Protein AF-W1PVM8-F1 (afdb_monomer)

Organism: Amborella trichopoda (NCBI:txid13333)

Radius of gyration: 24.73 Å; Cα contacts (8 Å, |Δi|>4): 22; chains: 1; bounding box: 57×56×59 Å

Solvent-accessible surface area (backbone atoms only — not comparable to full-atom values): 10119 Å² total; per-residue (Å²): 133,75,71,64,59,66,71,66,67,61,71,87,71,84,81,74,74,79,59,67,65,63,56,50,53,51,52,53,53,50,55,52,48,52,53,51,56,51,51,52,66,66,46,52,63,54,59,59,48,70,73,59,79,95,45,71,69,59,49,52,51,47,51,53,52,51,52,49,52,51,53,53,50,48,54,48,44,61,51,53,43,49,53,39,28,76,76,70,34,63,69,56,35,51,50,52,54,52,52,52,51,52,49,50,50,50,55,53,62,68,43,51,88,77,55,85,82,73,79,86,71,82,63,67,64,60,57,52,51,50,53,59,69,70,53,56,82,86,57,56,84,83,49,56,82,60,67,80,72,70,85,82,81,83,90,76,85,82,76,90,75,134

Secondary structure (DSSP, 8-state):
--HHHHTT-S----S-PPPHHHHHHHHHHHHHHHHHHHHHHHHHHHHHHTTS-S-HHHHHHHHHHHHHHHHHHHHHHHHHHHHHHHHH-HHHHHHHHHHHHHHHHHHHHHHGGGS-----PPPHHHHHHHHHHH--GGGHHHHHHHHTTSSS---S------

pLDDT: mean 75.81, std 17.7, range [34.25, 96.31]

Foldseek 3Di:
DPPVVVVVPPPPDPPDDPDPVVVVVVVVVVVVVVVVVVVCVVVVLVQVLVQDPPDPVVNVVVVVVVVVCVVVVVVCLCVVLVVCCVPVNDVVSVVVVVVVVVVVVVVVVVCVVVRDDDDDDDDVVVVVVVVVVVDPVVCCVPCVVPVVPPPPPDPDDDDDDD

Structure (mmCIF, N/CA/C/O backbone):
data_AF-W1PVM8-F1
#
_entry.id   AF-W1PVM8-F1
#
loop_
_atom_site.group_PDB
_atom_site.id
_atom_site.type_symbol
_atom_site.label_atom_id
_atom_site.label_alt_id
_atom_site.label_comp_id
_atom_site.label_asym_id
_atom_site.label_entity_id
_atom_site.label_seq_id
_atom_site.pdbx_PDB_ins_code
_atom_site.Cartn_x
_atom_site.Cartn_y
_atom_site.Cartn_z
_atom_site.occupancy
_atom_site.B_iso_or_equiv
_atom_site.auth_seq_id
_atom_site.auth_comp_id
_atom_site.auth_asym_id
_atom_site.auth_atom_id
_atom_site.pdbx_PDB_model_num
ATOM 1 N N . MET A 1 1 ? 32.270 8.759 -0.385 1.00 46.00 1 MET A N 1
ATOM 2 C CA . MET A 1 1 ? 32.194 7.512 -1.179 1.00 46.00 1 MET A CA 1
ATOM 3 C C . MET A 1 1 ? 30.918 7.406 -2.027 1.00 46.00 1 MET A C 1
ATOM 5 O O . MET A 1 1 ? 30.937 6.620 -2.948 1.00 46.00 1 MET A O 1
ATOM 9 N N . VAL A 1 2 ? 29.875 8.234 -1.823 1.00 56.62 2 VAL A N 1
ATOM 10 C CA . VAL A 1 2 ? 28.601 8.192 -2.593 1.00 56.62 2 VAL A CA 1
ATOM 11 C C . VAL A 1 2 ? 28.606 9.020 -3.900 1.00 56.62 2 VAL A C 1
ATOM 13 O O . VAL A 1 2 ? 27.776 8.811 -4.773 1.00 56.62 2 VAL A O 1
ATOM 16 N N . GLN A 1 3 ? 29.555 9.947 -4.093 1.00 48.56 3 GLN A N 1
ATOM 17 C CA . GLN A 1 3 ? 29.551 10.849 -5.262 1.00 48.56 3 GLN A CA 1
ATOM 18 C C . GLN A 1 3 ? 30.117 10.223 -6.556 1.00 48.56 3 GLN A C 1
ATOM 20 O O . GLN A 1 3 ? 29.923 10.775 -7.635 1.00 48.56 3 GLN A O 1
ATOM 25 N N . ASN A 1 4 ? 30.826 9.091 -6.473 1.00 50.09 4 ASN A N 1
ATOM 26 C CA . ASN A 1 4 ? 31.464 8.465 -7.641 1.00 50.09 4 ASN A CA 1
ATOM 27 C C . ASN A 1 4 ? 30.500 7.581 -8.457 1.00 50.09 4 ASN A C 1
ATOM 29 O O . ASN A 1 4 ? 30.692 7.436 -9.665 1.00 50.09 4 ASN A O 1
ATOM 33 N N . ASP A 1 5 ? 29.419 7.082 -7.849 1.00 56.03 5 ASP A N 1
ATOM 34 C CA . ASP A 1 5 ? 28.390 6.300 -8.550 1.00 56.03 5 ASP A CA 1
ATOM 35 C C . ASP A 1 5 ? 27.412 7.184 -9.342 1.00 56.03 5 ASP A C 1
ATOM 37 O O . ASP A 1 5 ? 26.965 6.806 -10.423 1.00 56.03 5 ASP A O 1
ATOM 41 N N . VAL A 1 6 ? 27.142 8.414 -8.876 1.00 58.38 6 VAL A N 1
ATOM 42 C CA . VAL A 1 6 ? 26.259 9.371 -9.579 1.00 58.38 6 VAL A CA 1
ATOM 43 C C . VAL A 1 6 ? 26.858 9.810 -10.920 1.00 58.38 6 VAL A C 1
ATOM 45 O O . VAL A 1 6 ? 26.136 9.983 -11.898 1.00 58.38 6 VAL A O 1
ATOM 48 N N . ASN A 1 7 ? 28.186 9.937 -10.994 1.00 52.88 7 ASN A N 1
ATOM 49 C CA . ASN A 1 7 ? 28.889 10.313 -12.224 1.00 52.88 7 ASN A CA 1
ATOM 50 C C . ASN A 1 7 ? 29.037 9.147 -13.219 1.00 52.88 7 ASN A C 1
ATOM 52 O O . ASN A 1 7 ? 29.283 9.388 -14.399 1.00 52.88 7 ASN A O 1
ATOM 56 N N . SER A 1 8 ? 28.850 7.902 -12.766 1.00 51.59 8 SER A N 1
ATOM 57 C CA . SER A 1 8 ? 28.939 6.693 -13.602 1.00 51.59 8 SER A CA 1
ATOM 58 C C . SER A 1 8 ? 27.583 6.245 -14.168 1.00 51.59 8 SER A C 1
ATOM 60 O O . SER A 1 8 ? 27.533 5.409 -15.065 1.00 51.59 8 SER A O 1
ATOM 62 N N . LEU A 1 9 ? 26.476 6.829 -13.693 1.00 58.28 9 LEU A N 1
ATOM 63 C CA . LEU A 1 9 ? 25.110 6.563 -14.166 1.00 58.28 9 LEU A CA 1
ATOM 64 C C . LEU A 1 9 ? 24.705 7.381 -15.397 1.00 58.28 9 LEU A C 1
ATOM 66 O O . LEU A 1 9 ? 23.558 7.292 -15.829 1.00 58.28 9 LEU A O 1
ATOM 70 N N . HIS A 1 10 ? 25.602 8.184 -15.972 1.00 53.31 10 HIS A N 1
ATOM 71 C CA . HIS A 1 10 ? 25.332 8.837 -17.246 1.00 53.31 10 HIS A CA 1
ATOM 72 C C . HIS A 1 10 ? 25.609 7.814 -18.361 1.00 53.31 10 HIS A C 1
ATOM 74 O O . HIS A 1 10 ? 26.779 7.566 -18.665 1.00 53.31 10 HIS A O 1
ATOM 80 N N . PRO A 1 11 ? 24.585 7.168 -18.962 1.00 60.53 11 PRO A N 1
ATOM 81 C CA . PRO A 1 11 ? 24.831 6.269 -20.078 1.00 60.53 11 PRO A CA 1
ATOM 82 C C . PRO A 1 11 ? 25.522 7.079 -21.172 1.00 60.53 11 PRO A C 1
ATOM 84 O O . PRO A 1 11 ? 25.059 8.171 -21.512 1.00 60.53 11 PRO A O 1
ATOM 87 N N . GLY A 1 12 ? 26.633 6.558 -21.702 1.00 57.16 12 GLY A N 1
ATOM 88 C CA . GLY A 1 12 ? 27.300 7.112 -22.876 1.00 57.16 12 GLY A CA 1
ATOM 89 C C . GLY A 1 12 ? 26.258 7.333 -23.965 1.00 57.16 12 GLY A C 1
ATOM 90 O O . GLY A 1 12 ? 25.746 6.384 -24.561 1.00 57.16 12 GLY A O 1
ATOM 91 N N . ASN A 1 13 ? 25.840 8.587 -24.126 1.00 59.41 13 ASN A N 1
ATOM 92 C CA . ASN A 1 13 ? 24.696 8.904 -24.949 1.00 59.41 13 ASN A CA 1
ATOM 93 C C . ASN A 1 13 ? 25.139 8.843 -26.412 1.00 59.41 13 ASN A C 1
ATOM 95 O O . ASN A 1 13 ? 26.091 9.494 -26.822 1.00 59.41 13 ASN A O 1
ATOM 99 N N . ASN A 1 14 ? 24.402 8.086 -27.215 1.00 60.59 14 ASN A N 1
ATOM 100 C CA . ASN A 1 14 ? 24.343 8.300 -28.658 1.00 60.59 14 ASN A CA 1
ATOM 101 C C . ASN A 1 14 ? 23.224 9.315 -28.971 1.00 60.59 14 ASN A C 1
ATOM 103 O O . ASN A 1 14 ? 22.401 9.074 -29.851 1.00 60.59 14 ASN A O 1
ATOM 107 N N . GLY A 1 15 ? 23.094 10.390 -28.180 1.00 63.84 15 GLY A N 1
ATOM 108 C CA . GLY A 1 15 ? 22.123 11.478 -28.379 1.00 63.84 15 GLY A CA 1
ATOM 109 C C . GLY A 1 15 ? 20.627 11.112 -28.369 1.00 63.84 15 GLY A C 1
ATOM 110 O O . GLY A 1 15 ? 19.787 11.976 -28.624 1.00 63.84 15 GLY A O 1
ATOM 111 N N . ARG A 1 16 ? 20.245 9.858 -28.092 1.00 65.44 16 ARG A N 1
ATOM 112 C CA . ARG A 1 16 ? 18.841 9.415 -28.127 1.00 65.44 16 ARG A CA 1
ATOM 113 C C . ARG A 1 16 ? 18.134 9.752 -26.815 1.00 65.44 16 ARG A C 1
ATOM 115 O O . ARG A 1 16 ? 18.362 9.109 -25.796 1.00 65.44 16 ARG A O 1
ATOM 122 N N . LYS A 1 17 ? 17.259 10.761 -26.855 1.00 68.44 17 LYS A N 1
ATOM 123 C CA . LYS A 1 17 ? 16.329 11.083 -25.762 1.00 68.44 17 LYS A CA 1
ATOM 124 C C . LYS A 1 17 ? 15.398 9.882 -25.508 1.00 68.44 17 LYS A C 1
ATOM 126 O O . LYS A 1 17 ? 14.966 9.261 -26.483 1.00 68.44 17 LYS A O 1
ATOM 131 N N . PRO A 1 18 ? 15.071 9.549 -24.246 1.00 67.81 18 PRO A N 1
ATOM 132 C CA . PRO A 1 18 ? 14.096 8.503 -23.953 1.00 67.81 18 PRO A CA 1
ATOM 133 C C . PRO A 1 18 ? 12.749 8.848 -24.601 1.00 67.81 18 PRO A C 1
ATOM 135 O O . PRO A 1 18 ? 12.346 10.012 -24.632 1.00 67.81 18 PRO A O 1
ATOM 138 N N . SER A 1 19 ? 12.068 7.837 -25.148 1.00 82.62 19 SER A N 1
ATOM 139 C CA . SER A 1 19 ? 10.742 8.009 -25.752 1.00 82.62 19 SER A CA 1
ATOM 140 C C . SER A 1 19 ? 9.786 8.642 -24.742 1.00 82.62 19 SER A C 1
ATOM 142 O O . SER A 1 19 ? 9.660 8.151 -23.618 1.00 82.62 19 SER A O 1
ATOM 144 N N . VAL A 1 20 ? 9.086 9.702 -25.160 1.00 85.94 20 VAL A N 1
ATOM 145 C CA . VAL A 1 20 ? 8.108 10.435 -24.336 1.00 85.94 20 VAL A CA 1
ATOM 146 C C . VAL A 1 20 ? 7.077 9.484 -23.715 1.00 85.94 20 VAL A C 1
ATOM 148 O O . VAL A 1 20 ? 6.668 9.690 -22.576 1.00 85.94 20 VAL A O 1
ATOM 151 N N . GLY A 1 21 ? 6.719 8.404 -24.421 1.00 88.44 21 GLY A N 1
ATOM 152 C CA . GLY A 1 21 ? 5.785 7.390 -23.929 1.00 88.44 21 GLY A CA 1
ATOM 153 C C . GLY A 1 21 ? 6.270 6.647 -22.679 1.00 88.44 21 GLY A C 1
ATOM 154 O O . GLY A 1 21 ? 5.504 6.503 -21.730 1.00 88.44 21 GLY A O 1
ATOM 155 N N . HIS A 1 22 ? 7.543 6.233 -22.628 1.00 86.38 22 HIS A N 1
ATOM 156 C CA . HIS A 1 22 ? 8.094 5.525 -21.461 1.00 86.38 22 HIS A CA 1
ATOM 157 C C . HIS A 1 22 ? 8.164 6.436 -20.233 1.00 86.38 22 HIS A C 1
ATOM 159 O O . HIS A 1 22 ? 7.806 6.032 -19.128 1.00 86.38 22 HIS A O 1
ATOM 165 N N . THR A 1 23 ? 8.563 7.692 -20.437 1.00 87.62 23 THR A N 1
ATOM 166 C CA . THR A 1 23 ? 8.607 8.692 -19.367 1.00 87.62 23 THR A CA 1
ATOM 167 C C . THR A 1 23 ? 7.206 9.003 -18.836 1.00 87.62 23 THR A C 1
ATOM 169 O O . THR A 1 23 ? 7.006 9.056 -17.623 1.00 87.62 23 THR A O 1
ATOM 172 N N . ALA A 1 24 ? 6.215 9.164 -19.719 1.00 92.56 24 ALA A N 1
ATOM 173 C CA . ALA A 1 24 ? 4.832 9.418 -19.321 1.00 92.56 24 ALA A CA 1
ATOM 174 C C . ALA A 1 24 ? 4.237 8.251 -18.515 1.00 92.56 24 ALA A C 1
ATOM 176 O O . ALA A 1 24 ? 3.624 8.480 -17.473 1.00 92.56 24 ALA A O 1
ATOM 177 N N . MET A 1 25 ? 4.462 7.007 -18.953 1.00 90.88 25 MET A N 1
ATOM 178 C CA . MET A 1 25 ? 3.977 5.811 -18.256 1.00 90.88 25 MET A CA 1
ATOM 179 C C . MET A 1 25 ? 4.546 5.700 -16.833 1.00 90.88 25 MET A C 1
ATOM 181 O O . MET A 1 25 ? 3.805 5.379 -15.902 1.00 90.88 25 MET A O 1
ATOM 185 N N . LEU A 1 26 ? 5.827 6.036 -16.644 1.00 90.56 26 LEU A N 1
ATOM 186 C CA . LEU A 1 26 ? 6.465 6.057 -15.327 1.00 90.56 26 LEU A CA 1
ATOM 187 C C . LEU A 1 26 ? 5.821 7.097 -14.402 1.00 90.56 26 LEU A C 1
ATOM 189 O O . LEU A 1 26 ? 5.467 6.770 -13.268 1.00 90.56 26 LEU A O 1
ATOM 193 N N . TYR A 1 27 ? 5.630 8.332 -14.877 1.00 92.75 27 TYR A N 1
ATOM 194 C CA . TYR A 1 27 ? 5.009 9.383 -14.065 1.00 92.75 27 TYR A CA 1
ATOM 195 C C . TYR A 1 27 ? 3.582 9.030 -13.661 1.00 92.75 27 TYR A C 1
ATOM 197 O O . TYR A 1 27 ? 3.226 9.190 -12.495 1.00 92.75 27 TYR A O 1
ATOM 205 N N . VAL A 1 28 ? 2.779 8.517 -14.595 1.00 95.75 28 VAL A N 1
ATOM 206 C CA . VAL A 1 28 ? 1.408 8.090 -14.295 1.00 95.75 28 VAL A CA 1
ATOM 207 C C . VAL A 1 28 ? 1.414 7.011 -13.213 1.00 95.75 28 VAL A C 1
ATOM 209 O O . VAL A 1 28 ? 0.728 7.172 -12.206 1.00 95.75 28 VAL A O 1
ATOM 212 N N . GLY A 1 29 ? 2.244 5.971 -13.356 1.00 93.06 29 GLY A N 1
ATOM 213 C CA . GLY A 1 29 ? 2.359 4.913 -12.349 1.00 93.06 29 GLY A CA 1
ATOM 214 C C . GLY A 1 29 ? 2.764 5.439 -10.968 1.00 93.06 29 GLY A C 1
ATOM 215 O O . GLY A 1 29 ? 2.163 5.060 -9.960 1.00 93.06 29 GLY A O 1
ATOM 216 N N . LEU A 1 30 ? 3.724 6.366 -10.914 1.00 92.62 30 LEU A N 1
ATOM 217 C CA . LEU A 1 30 ? 4.189 6.960 -9.662 1.00 92.62 30 LEU A CA 1
ATOM 218 C C . LEU A 1 30 ? 3.093 7.785 -8.969 1.00 92.62 30 LEU A C 1
ATOM 220 O O . LEU A 1 30 ? 2.885 7.638 -7.763 1.00 92.62 30 LEU A O 1
ATOM 224 N N . TYR A 1 31 ? 2.362 8.615 -9.718 1.00 95.75 31 TYR A N 1
ATOM 225 C CA . TYR A 1 31 ? 1.258 9.404 -9.166 1.00 95.75 31 TYR A CA 1
ATOM 226 C C . TYR A 1 31 ? 0.098 8.521 -8.705 1.00 95.75 31 TYR A C 1
ATOM 228 O O . TYR A 1 31 ? -0.435 8.736 -7.615 1.00 95.75 31 TYR A O 1
ATOM 236 N N . THR A 1 32 ? -0.268 7.499 -9.481 1.00 94.50 32 THR A N 1
ATOM 237 C CA . THR A 1 32 ? -1.318 6.552 -9.089 1.00 94.50 32 THR A CA 1
ATOM 238 C C . THR A 1 32 ? -0.938 5.796 -7.814 1.00 94.50 32 THR A C 1
ATOM 240 O O . THR A 1 32 ? -1.761 5.689 -6.904 1.00 94.50 32 THR A O 1
ATOM 243 N N . MET A 1 33 ? 0.314 5.341 -7.695 1.00 93.19 33 MET A N 1
ATOM 244 C CA . MET A 1 33 ? 0.802 4.671 -6.486 1.00 93.19 33 MET A CA 1
ATOM 245 C C . MET A 1 33 ? 0.804 5.606 -5.269 1.00 93.19 33 MET A C 1
ATOM 247 O O . MET A 1 33 ? 0.377 5.203 -4.187 1.00 93.19 33 MET A O 1
ATOM 251 N N . ALA A 1 34 ? 1.226 6.863 -5.438 1.00 94.19 34 ALA A N 1
ATOM 252 C CA . ALA A 1 34 ? 1.229 7.852 -4.360 1.00 94.19 34 ALA A CA 1
ATOM 253 C C . ALA A 1 34 ? -0.186 8.113 -3.814 1.00 94.19 34 ALA A C 1
ATOM 255 O O . ALA A 1 34 ? -0.393 8.120 -2.598 1.00 94.19 34 ALA A O 1
ATOM 256 N N . VAL A 1 35 ? -1.169 8.268 -4.707 1.00 95.38 35 VAL A N 1
ATOM 257 C CA . VAL A 1 35 ? -2.579 8.438 -4.326 1.00 95.38 35 VAL A CA 1
ATOM 258 C C . VAL A 1 35 ? -3.110 7.185 -3.625 1.00 95.38 35 VAL A C 1
ATOM 260 O O . VAL A 1 35 ? -3.738 7.298 -2.570 1.00 95.38 35 VAL A O 1
ATOM 263 N N . GLY A 1 36 ? -2.818 5.993 -4.156 1.00 92.12 36 GLY A N 1
ATOM 264 C CA . GLY A 1 36 ? -3.236 4.723 -3.558 1.00 92.12 36 GLY A CA 1
ATOM 265 C C . GLY A 1 36 ? -2.678 4.518 -2.147 1.00 92.12 36 GLY A C 1
ATOM 266 O O . GLY A 1 36 ? -3.436 4.271 -1.207 1.00 92.12 36 GLY A O 1
ATOM 267 N N . ALA A 1 37 ? -1.367 4.695 -1.967 1.00 91.38 37 ALA A N 1
ATOM 268 C CA . ALA A 1 37 ? -0.709 4.543 -0.671 1.00 91.38 37 ALA A CA 1
ATOM 269 C C . ALA A 1 37 ? -1.215 5.564 0.366 1.00 91.38 37 ALA A C 1
ATOM 271 O O . ALA A 1 37 ? -1.448 5.211 1.526 1.00 91.38 37 ALA A O 1
ATOM 272 N N . GLY A 1 38 ? -1.432 6.816 -0.052 1.00 92.19 38 GLY A N 1
ATOM 273 C CA . GLY A 1 38 ? -1.980 7.863 0.810 1.00 92.19 38 GLY A CA 1
ATOM 274 C C . GLY A 1 38 ? -3.412 7.569 1.267 1.00 92.19 38 GLY A C 1
ATOM 275 O O . GLY A 1 38 ? -3.713 7.685 2.456 1.00 92.19 38 GLY A O 1
ATOM 276 N N . GLY A 1 39 ? -4.278 7.133 0.346 1.00 91.31 39 GLY A N 1
ATOM 277 C CA . GLY A 1 39 ? -5.676 6.815 0.647 1.00 91.31 39 GLY A CA 1
ATOM 278 C C . GLY A 1 39 ? -5.823 5.648 1.624 1.00 91.31 39 GLY A C 1
ATOM 279 O O . GLY A 1 39 ? -6.550 5.754 2.614 1.00 91.31 39 GLY A O 1
ATOM 280 N N . VAL A 1 40 ? -5.072 4.566 1.398 1.00 91.25 40 VAL A N 1
ATOM 281 C CA . VAL A 1 40 ? -5.070 3.385 2.276 1.00 91.25 40 VAL A CA 1
ATOM 282 C C . VAL A 1 40 ? -4.624 3.761 3.693 1.00 91.25 40 VAL A C 1
ATOM 284 O O . VAL A 1 40 ? -5.289 3.405 4.667 1.00 91.25 40 VAL A O 1
ATOM 287 N N . LYS A 1 41 ? -3.549 4.548 3.827 1.00 89.69 41 LYS A N 1
ATOM 288 C CA . LYS A 1 41 ? -3.029 4.970 5.136 1.00 89.69 41 LYS A CA 1
ATOM 289 C C . LYS A 1 41 ? -4.000 5.871 5.909 1.00 89.69 41 LYS A C 1
ATOM 291 O O . LYS A 1 41 ? -4.058 5.771 7.131 1.00 89.69 41 LYS A O 1
ATOM 296 N N . ALA A 1 42 ? -4.752 6.731 5.222 1.00 90.31 42 ALA A N 1
ATOM 297 C CA . ALA A 1 42 ? -5.727 7.615 5.860 1.00 90.31 42 ALA A CA 1
ATOM 298 C C . ALA A 1 42 ? -7.000 6.875 6.310 1.00 90.31 42 ALA A C 1
ATOM 300 O O . ALA A 1 42 ? -7.558 7.197 7.356 1.00 90.31 42 ALA A O 1
ATOM 301 N N . ALA A 1 43 ? -7.457 5.888 5.533 1.00 89.56 43 ALA A N 1
ATOM 302 C CA . ALA A 1 43 ? -8.742 5.230 5.765 1.00 89.56 43 ALA A CA 1
ATOM 303 C C . ALA A 1 43 ? -8.661 4.000 6.684 1.00 89.56 43 ALA A C 1
ATOM 305 O O . ALA A 1 43 ? -9.562 3.793 7.497 1.00 89.56 43 ALA A O 1
ATOM 306 N N . LEU A 1 44 ? -7.602 3.184 6.584 1.00 90.19 44 LEU A N 1
ATOM 307 C CA . LEU A 1 44 ? -7.516 1.907 7.309 1.00 90.19 44 LEU A CA 1
ATOM 308 C C . LEU A 1 44 ? -7.599 2.040 8.841 1.00 90.19 44 LEU A C 1
ATOM 310 O O . LEU A 1 44 ? -8.374 1.296 9.446 1.00 90.19 44 LEU A O 1
ATOM 314 N N . PRO A 1 45 ? -6.855 2.955 9.501 1.00 89.69 45 PRO A N 1
ATOM 315 C CA . PRO A 1 45 ? -6.880 3.034 10.960 1.00 89.69 45 PRO A CA 1
ATOM 316 C C . PRO A 1 45 ? -8.238 3.507 11.483 1.00 89.69 45 PRO A C 1
ATOM 318 O O . PRO A 1 45 ? -8.725 2.972 12.473 1.00 89.69 45 PRO A O 1
ATOM 321 N N . ALA A 1 46 ? -8.868 4.459 10.784 1.00 87.69 46 ALA A N 1
ATOM 322 C CA . ALA A 1 46 ? -10.206 4.945 11.108 1.00 87.69 46 ALA A CA 1
ATOM 323 C C . ALA A 1 46 ? -11.254 3.832 10.961 1.00 87.69 46 ALA A C 1
ATOM 325 O O . ALA A 1 46 ? -12.054 3.616 11.865 1.00 87.69 46 ALA A O 1
ATOM 326 N N . HIS A 1 47 ? -11.190 3.065 9.868 1.00 86.69 47 HIS A N 1
ATOM 327 C CA . HIS A 1 47 ? -12.101 1.948 9.631 1.00 86.69 47 HIS A CA 1
ATOM 328 C C . HIS A 1 47 ? -11.993 0.847 10.698 1.00 86.69 47 HIS A C 1
ATOM 330 O O . HIS A 1 47 ? -13.011 0.311 11.135 1.00 86.69 47 HIS A O 1
ATOM 336 N N . GLY A 1 48 ? -10.774 0.504 11.126 1.00 87.44 48 GLY A N 1
ATOM 337 C CA . GLY A 1 48 ? -10.569 -0.487 12.183 1.00 87.44 48 GLY A CA 1
ATOM 338 C C . GLY A 1 48 ? -10.959 0.025 13.569 1.00 87.44 48 GLY A C 1
ATOM 339 O O . GLY A 1 48 ? -11.580 -0.711 14.330 1.00 87.44 48 GLY A O 1
ATOM 340 N N . ALA A 1 49 ? -10.675 1.294 13.874 1.00 85.81 49 ALA A N 1
ATOM 341 C CA . ALA A 1 49 ? -11.114 1.925 15.118 1.00 85.81 49 ALA A CA 1
ATOM 342 C C . ALA A 1 49 ? -12.647 1.981 15.220 1.00 85.81 49 ALA A C 1
ATOM 344 O O . ALA A 1 49 ? -13.197 1.728 16.290 1.00 85.81 49 ALA A O 1
ATOM 345 N N . ASP A 1 50 ? -13.343 2.215 14.102 1.00 85.62 50 ASP A N 1
ATOM 346 C CA . ASP A 1 50 ? -14.808 2.254 14.047 1.00 85.62 50 ASP A CA 1
ATOM 347 C C . ASP A 1 50 ? -15.490 0.928 14.435 1.00 85.62 50 ASP A C 1
ATOM 349 O O . ASP A 1 50 ? -16.682 0.943 14.769 1.00 85.62 50 ASP A O 1
ATOM 353 N N . GLN A 1 51 ? -14.762 -0.198 14.419 1.00 81.62 51 GLN A N 1
ATOM 354 C CA . GLN A 1 51 ? -15.279 -1.507 14.839 1.00 81.62 51 GLN A CA 1
ATOM 355 C C . GLN A 1 51 ? -15.386 -1.657 16.363 1.00 81.62 51 GLN A C 1
ATOM 357 O O . GLN A 1 51 ? -16.186 -2.464 16.838 1.00 81.62 51 GLN A O 1
ATOM 362 N N . PHE A 1 52 ? -14.616 -0.891 17.138 1.00 82.69 52 PHE A N 1
ATOM 363 C CA . PHE A 1 52 ? -14.590 -0.984 18.597 1.00 82.69 52 PHE A CA 1
ATOM 364 C C . PHE A 1 52 ? -15.401 0.172 19.201 1.00 82.69 52 PHE A C 1
ATOM 366 O O . PHE A 1 52 ? -14.965 1.318 19.214 1.00 82.69 52 PHE A O 1
ATOM 373 N N . GLU A 1 53 ? -16.606 -0.107 19.704 1.00 70.31 53 GLU A N 1
ATOM 374 C CA . GLU A 1 53 ? -17.417 0.891 20.418 1.00 70.31 53 GLU A CA 1
ATOM 375 C C . GLU A 1 53 ? -17.088 0.892 21.925 1.00 70.31 53 GLU A C 1
ATOM 377 O O . GLU A 1 53 ? -17.160 -0.145 22.578 1.00 70.31 53 GLU A O 1
ATOM 382 N N . HIS A 1 54 ? -16.790 2.075 22.477 1.00 67.31 54 HIS A N 1
ATOM 383 C CA . HIS A 1 54 ? -16.814 2.415 23.915 1.00 67.31 54 HIS A CA 1
ATOM 384 C C . HIS A 1 54 ? -15.824 1.700 24.863 1.00 67.31 54 HIS A C 1
ATOM 386 O O . HIS A 1 54 ? -15.925 1.875 26.075 1.00 67.31 54 HIS A O 1
ATOM 392 N N . ASN A 1 55 ? -14.839 0.950 24.354 1.00 78.69 55 ASN A N 1
ATOM 393 C CA . ASN A 1 55 ? -13.770 0.359 25.171 1.00 78.69 55 ASN A CA 1
ATOM 394 C C . ASN A 1 55 ? -12.389 0.917 24.797 1.00 78.69 55 ASN A C 1
ATOM 396 O O . ASN A 1 55 ? -11.700 0.375 23.930 1.00 78.69 55 ASN A O 1
ATOM 400 N N . GLU A 1 56 ? -11.949 1.948 25.523 1.00 82.56 56 GLU A N 1
ATOM 401 C CA . GLU A 1 56 ? -10.640 2.608 25.354 1.00 82.56 56 GLU A CA 1
ATOM 402 C C . GLU A 1 56 ? -9.459 1.612 25.366 1.00 82.56 56 GLU A C 1
ATOM 404 O O . GLU A 1 56 ? -8.504 1.733 24.597 1.00 82.56 56 GLU A O 1
ATOM 409 N N . LEU A 1 57 ? -9.547 0.560 26.192 1.00 85.50 57 LEU A N 1
ATOM 410 C CA . LEU A 1 57 ? -8.520 -0.486 26.298 1.00 85.50 57 LEU A CA 1
ATOM 411 C C . LEU A 1 57 ? -8.410 -1.356 25.036 1.00 85.50 57 LEU A C 1
ATOM 413 O O . LEU A 1 57 ? -7.308 -1.753 24.645 1.00 85.50 57 LEU A O 1
ATOM 417 N N . GLN A 1 58 ? -9.539 -1.654 24.389 1.00 85.31 58 GLN A N 1
ATOM 418 C CA . GLN A 1 58 ? -9.562 -2.454 23.161 1.00 85.31 58 GLN A CA 1
ATOM 419 C C . GLN A 1 58 ? -9.034 -1.641 21.979 1.00 85.31 58 GLN A C 1
ATOM 421 O O . GLN A 1 58 ? -8.246 -2.158 21.190 1.00 85.31 58 GLN A O 1
ATOM 426 N N . VAL A 1 59 ? -9.381 -0.351 21.916 1.00 87.88 59 VAL A N 1
ATOM 427 C CA . VAL A 1 59 ? -8.874 0.584 20.902 1.00 87.88 59 VAL A CA 1
ATOM 428 C C . VAL A 1 59 ? -7.356 0.760 21.030 1.00 87.88 59 VAL A C 1
ATOM 430 O O . VAL A 1 59 ? -6.637 0.644 20.038 1.00 87.88 59 VAL A O 1
ATOM 433 N N . SER A 1 60 ? -6.841 0.967 22.247 1.00 89.00 60 SER A N 1
ATOM 434 C CA . SER A 1 60 ? -5.396 1.094 22.491 1.00 89.00 60 SER A CA 1
ATOM 435 C C . SER A 1 60 ? -4.628 -0.181 22.117 1.00 89.00 60 SER A C 1
ATOM 437 O O . SER A 1 60 ? -3.606 -0.118 21.431 1.00 89.00 60 SER A O 1
ATOM 439 N N . THR A 1 61 ? -5.158 -1.353 22.487 1.00 90.00 61 THR A N 1
ATOM 440 C CA . THR A 1 61 ? -4.554 -2.653 22.149 1.00 90.00 61 THR A CA 1
ATOM 441 C C . THR A 1 61 ? -4.578 -2.913 20.642 1.00 90.00 61 THR A C 1
ATOM 443 O O . THR A 1 61 ? -3.590 -3.399 20.088 1.00 90.00 61 THR A O 1
ATOM 446 N N . TYR A 1 62 ? -5.666 -2.534 19.962 1.00 90.25 62 TYR A N 1
ATOM 447 C CA . TYR A 1 62 ? -5.769 -2.578 18.505 1.00 90.25 62 TYR A CA 1
ATOM 448 C C . TYR A 1 62 ? -4.684 -1.724 17.844 1.00 90.25 62 TYR A C 1
ATOM 450 O O . TYR A 1 62 ? -3.941 -2.239 17.011 1.00 90.25 62 TYR A O 1
ATOM 458 N N . PHE A 1 63 ? -4.536 -0.455 18.240 1.00 90.50 63 PHE A N 1
ATOM 459 C CA . PHE A 1 63 ? -3.506 0.416 17.669 1.00 90.50 63 PHE A CA 1
ATOM 460 C C . PHE A 1 63 ? -2.093 -0.094 17.953 1.00 90.50 63 PHE A C 1
ATOM 462 O O . PHE A 1 63 ? -1.259 -0.095 17.049 1.00 90.50 63 PHE A O 1
ATOM 469 N N . ASN A 1 64 ? -1.826 -0.585 19.164 1.00 92.81 64 ASN A N 1
ATOM 470 C CA . ASN A 1 64 ? -0.527 -1.163 19.504 1.00 92.81 64 ASN A CA 1
ATOM 471 C C . ASN A 1 64 ? -0.196 -2.379 18.615 1.00 92.81 64 ASN A C 1
ATOM 473 O O . ASN A 1 64 ? 0.886 -2.453 18.031 1.00 92.81 64 ASN A O 1
ATOM 477 N N . SER A 1 65 ? -1.151 -3.299 18.438 1.00 92.19 65 SER A N 1
ATOM 478 C CA . SER A 1 65 ? -0.990 -4.461 17.553 1.00 92.19 65 SER A CA 1
ATOM 479 C C . SER A 1 65 ? -0.865 -4.060 16.075 1.00 92.19 65 SER A C 1
ATOM 481 O O . SER A 1 65 ? -0.014 -4.588 15.356 1.00 92.19 65 SER A O 1
ATOM 483 N N . PHE A 1 66 ? -1.644 -3.072 15.631 1.00 91.75 66 PHE A N 1
ATOM 484 C CA . PHE A 1 66 ? -1.602 -2.530 14.274 1.00 91.75 66 PHE A CA 1
ATOM 485 C C . PHE A 1 66 ? -0.228 -1.935 13.941 1.00 91.75 66 PHE A C 1
ATOM 487 O O . PHE A 1 66 ? 0.374 -2.302 12.930 1.00 91.75 66 PHE A O 1
ATOM 494 N N . PHE A 1 67 ? 0.316 -1.070 14.802 1.00 93.38 67 PHE A N 1
ATOM 495 C CA . PHE A 1 67 ? 1.645 -0.489 14.592 1.00 93.38 67 PHE A CA 1
ATOM 496 C C . PHE A 1 67 ? 2.758 -1.532 14.674 1.00 93.38 67 PHE A C 1
ATOM 498 O O . PHE A 1 67 ? 3.682 -1.490 13.861 1.00 93.38 67 PHE A O 1
ATOM 505 N N . PHE A 1 68 ? 2.652 -2.502 15.584 1.00 95.62 68 PHE A N 1
ATOM 506 C CA . PHE A 1 68 ? 3.589 -3.621 15.635 1.00 95.62 68 PHE A CA 1
ATOM 507 C C . PHE A 1 68 ? 3.612 -4.398 14.309 1.00 95.62 68 PHE A C 1
ATOM 509 O O . PHE A 1 68 ? 4.685 -4.628 13.747 1.00 95.62 68 PHE A O 1
ATOM 516 N N . SER A 1 69 ? 2.438 -4.726 13.757 1.00 94.38 69 SER A N 1
ATOM 517 C CA . SER A 1 69 ? 2.329 -5.407 12.463 1.00 94.38 69 SER A CA 1
ATOM 518 C C . SER A 1 69 ? 2.876 -4.568 11.305 1.00 94.38 69 SER A C 1
ATOM 520 O O . SER A 1 69 ? 3.478 -5.131 10.391 1.00 94.38 69 SER A O 1
ATOM 522 N N . LEU A 1 70 ? 2.694 -3.243 11.320 1.00 93.19 70 LEU A N 1
ATOM 523 C CA . LEU A 1 70 ? 3.256 -2.353 10.297 1.00 93.19 70 LEU A CA 1
ATOM 524 C C . LEU A 1 70 ? 4.786 -2.330 10.338 1.00 93.19 70 LEU A C 1
ATOM 526 O O . LEU A 1 70 ? 5.424 -2.417 9.290 1.00 93.19 70 LEU A O 1
ATOM 530 N N . CYS A 1 71 ? 5.376 -2.243 11.529 1.00 95.81 71 CYS A N 1
ATOM 531 C CA . CYS A 1 71 ? 6.828 -2.261 11.695 1.00 95.81 71 CYS A CA 1
ATOM 532 C C . CYS A 1 71 ? 7.422 -3.618 11.295 1.00 95.81 71 CYS A C 1
ATOM 534 O O . CYS A 1 71 ? 8.388 -3.663 10.535 1.00 95.81 71 CYS A O 1
ATOM 536 N N . ALA A 1 72 ? 6.821 -4.722 11.750 1.00 96.31 72 ALA A N 1
ATOM 537 C CA . ALA A 1 72 ? 7.261 -6.070 11.398 1.00 96.31 72 ALA A CA 1
ATOM 538 C C . ALA A 1 72 ? 7.128 -6.334 9.888 1.00 96.31 72 ALA A C 1
ATOM 540 O O . ALA A 1 72 ? 8.077 -6.792 9.252 1.00 96.31 72 ALA A O 1
ATOM 541 N N . GLY A 1 73 ? 5.986 -5.979 9.291 1.00 93.56 73 GLY A N 1
ATOM 542 C CA . GLY A 1 73 ? 5.766 -6.089 7.849 1.00 93.56 73 GLY A CA 1
ATOM 543 C C . GLY A 1 73 ? 6.725 -5.214 7.042 1.00 93.56 73 GLY A C 1
ATOM 544 O O . GLY A 1 73 ? 7.272 -5.675 6.044 1.00 93.56 73 GLY A O 1
ATOM 545 N N . GLY A 1 74 ? 6.993 -3.987 7.498 1.00 93.88 74 GLY A N 1
ATOM 546 C CA . GLY A 1 74 ? 7.972 -3.086 6.888 1.00 93.88 74 GLY A CA 1
ATOM 547 C C . GLY A 1 74 ? 9.397 -3.642 6.923 1.00 93.88 74 GLY A C 1
ATOM 548 O O . GLY A 1 74 ? 10.096 -3.579 5.913 1.00 93.88 74 GLY A O 1
ATOM 549 N N . LEU A 1 75 ? 9.804 -4.251 8.043 1.00 95.56 75 LEU A N 1
ATOM 550 C CA . LEU A 1 75 ? 11.107 -4.911 8.182 1.00 95.56 75 LEU A CA 1
ATOM 551 C C . LEU A 1 75 ? 11.243 -6.101 7.219 1.00 95.56 75 LEU A C 1
ATOM 553 O O . LEU A 1 75 ? 12.265 -6.255 6.546 1.00 95.56 75 LEU A O 1
ATOM 557 N N . VAL A 1 76 ? 10.198 -6.924 7.112 1.00 94.19 76 VAL A N 1
ATOM 558 C CA . VAL A 1 76 ? 10.168 -8.045 6.163 1.00 94.19 76 VAL A CA 1
ATOM 559 C C . VAL A 1 76 ? 10.188 -7.532 4.725 1.00 94.19 76 VAL A C 1
ATOM 561 O O . VAL A 1 76 ? 10.946 -8.053 3.911 1.00 94.19 76 VAL A O 1
ATOM 564 N N . ALA A 1 77 ? 9.421 -6.486 4.410 1.00 92.19 77 ALA A N 1
ATOM 565 C CA . ALA A 1 77 ? 9.368 -5.904 3.074 1.00 92.19 77 ALA A CA 1
ATOM 566 C C . ALA A 1 77 ? 10.735 -5.357 2.645 1.00 92.19 77 ALA A C 1
ATOM 568 O O . ALA A 1 77 ? 11.226 -5.732 1.584 1.00 92.19 77 ALA A O 1
ATOM 569 N N . VAL A 1 78 ? 11.391 -4.542 3.479 1.00 93.06 78 VAL A N 1
ATOM 570 C CA . VAL A 1 78 ? 12.714 -3.990 3.142 1.00 93.06 78 VAL A CA 1
ATOM 571 C C . VAL A 1 78 ? 13.790 -5.073 3.044 1.00 93.06 78 VAL A C 1
ATOM 573 O O . VAL A 1 78 ? 14.732 -4.916 2.283 1.00 93.06 78 VAL A O 1
ATOM 576 N N . THR A 1 79 ? 13.651 -6.196 3.751 1.00 92.81 79 THR A N 1
ATOM 577 C CA . THR A 1 79 ? 14.632 -7.289 3.673 1.00 92.81 79 THR A CA 1
ATOM 578 C C . THR A 1 79 ? 14.394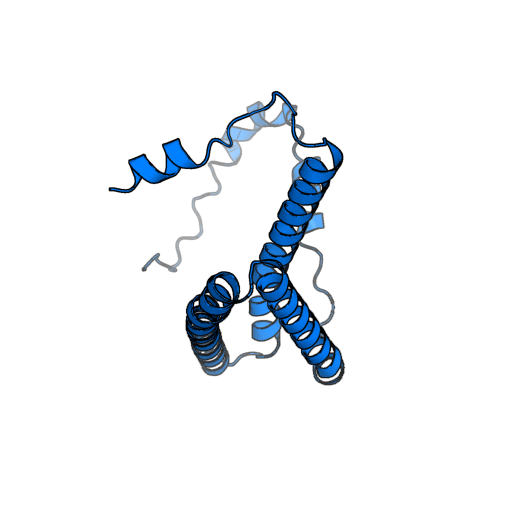 -8.165 2.441 1.00 92.81 79 THR A C 1
ATOM 580 O O . THR A 1 79 ? 15.291 -8.368 1.626 1.00 92.81 79 THR A O 1
ATOM 583 N N . VAL A 1 80 ? 13.172 -8.679 2.280 1.00 91.44 80 VAL A N 1
ATOM 584 C CA . VAL A 1 80 ? 12.833 -9.667 1.247 1.00 91.44 80 VAL A CA 1
ATOM 585 C C . VAL A 1 80 ? 12.691 -9.018 -0.126 1.00 91.44 80 VAL A C 1
ATOM 587 O O . VAL A 1 80 ? 13.226 -9.544 -1.099 1.00 91.44 80 VAL A O 1
ATOM 590 N N . VAL A 1 81 ? 11.997 -7.879 -0.232 1.00 89.75 81 VAL A N 1
ATOM 591 C CA . VAL A 1 81 ? 11.749 -7.238 -1.535 1.00 89.75 81 VAL A CA 1
ATOM 592 C C . VAL A 1 81 ? 13.049 -6.703 -2.120 1.00 89.75 81 VAL A C 1
ATOM 594 O O . VAL A 1 81 ? 13.310 -6.944 -3.294 1.00 89.75 81 VAL A O 1
ATOM 597 N N . VAL A 1 82 ? 13.893 -6.062 -1.305 1.00 91.19 82 VAL A N 1
ATOM 598 C CA . VAL A 1 82 ? 15.203 -5.569 -1.759 1.00 91.19 82 VAL A CA 1
ATOM 599 C C . VAL A 1 82 ? 16.090 -6.735 -2.189 1.00 91.19 82 VAL A C 1
ATOM 601 O O . VAL A 1 82 ? 16.687 -6.685 -3.261 1.00 91.19 82 VAL A O 1
ATOM 604 N N . TRP A 1 83 ? 16.113 -7.835 -1.428 1.00 92.00 83 TRP A N 1
ATOM 605 C CA . TRP A 1 83 ? 16.863 -9.024 -1.835 1.00 92.00 83 TRP A CA 1
ATOM 606 C C . TRP A 1 83 ? 16.378 -9.585 -3.181 1.00 92.00 83 TRP A C 1
ATOM 608 O O . TRP A 1 83 ? 17.195 -9.916 -4.039 1.00 92.00 83 TRP A O 1
ATOM 618 N N . VAL A 1 84 ? 15.063 -9.651 -3.419 1.00 92.19 84 VAL A N 1
ATOM 619 C CA . VAL A 1 84 ? 14.520 -10.105 -4.712 1.00 92.19 84 VAL A CA 1
ATOM 620 C C . VAL A 1 84 ? 14.863 -9.134 -5.843 1.00 92.19 84 VAL A C 1
ATOM 622 O O . VAL A 1 84 ? 15.216 -9.588 -6.931 1.00 92.19 84 VAL A O 1
ATOM 625 N N . GLN A 1 85 ? 14.793 -7.826 -5.597 1.00 88.00 85 GLN A N 1
ATOM 626 C CA . GLN A 1 85 ? 15.125 -6.803 -6.592 1.00 88.00 85 GLN A CA 1
ATOM 627 C C . GLN A 1 85 ? 16.580 -6.918 -7.059 1.00 88.00 85 GLN A C 1
ATOM 629 O O . GLN A 1 85 ? 16.823 -6.874 -8.265 1.00 88.00 85 GLN A O 1
ATOM 634 N N . GLU A 1 86 ? 17.516 -7.154 -6.137 1.00 90.44 86 GLU A N 1
ATOM 635 C CA . GLU A 1 86 ? 18.941 -7.315 -6.458 1.00 90.44 86 GLU A CA 1
ATOM 636 C C . GLU A 1 86 ? 19.258 -8.652 -7.156 1.00 90.44 86 GLU A C 1
ATOM 638 O O . GLU A 1 86 ? 20.122 -8.711 -8.026 1.00 90.44 86 GLU A O 1
ATOM 643 N N . ASN A 1 87 ? 18.551 -9.743 -6.826 1.00 92.06 87 ASN A N 1
ATOM 644 C CA . ASN A 1 87 ? 18.870 -11.080 -7.360 1.00 92.06 87 ASN A CA 1
ATOM 645 C C . ASN A 1 87 ? 18.095 -11.459 -8.633 1.00 92.06 87 ASN A C 1
ATOM 647 O O . ASN A 1 87 ? 18.587 -12.233 -9.454 1.00 92.06 87 ASN A O 1
ATOM 651 N N . ARG A 1 88 ? 16.848 -10.997 -8.777 1.00 86.69 88 ARG A N 1
ATOM 652 C CA . ARG A 1 88 ? 15.927 -11.390 -9.864 1.00 86.69 88 ARG A CA 1
ATOM 653 C C . ARG A 1 88 ? 15.488 -10.211 -10.733 1.00 86.69 88 ARG A C 1
ATOM 655 O O . ARG A 1 88 ? 14.813 -10.431 -11.736 1.00 86.69 88 ARG A O 1
ATOM 662 N N . GLY A 1 89 ? 15.883 -8.990 -10.380 1.00 87.31 89 GLY A N 1
ATOM 663 C CA . GLY A 1 89 ? 15.525 -7.772 -11.094 1.00 87.31 89 GLY A CA 1
ATOM 664 C C . GLY A 1 89 ? 14.210 -7.143 -10.626 1.00 87.31 89 GLY A C 1
ATOM 665 O O . GLY A 1 89 ? 13.431 -7.714 -9.859 1.00 87.31 89 GLY A O 1
ATOM 666 N N . TRP A 1 90 ? 13.960 -5.930 -11.120 1.00 84.81 90 TRP A N 1
ATOM 667 C CA . TRP A 1 90 ? 12.871 -5.056 -10.670 1.00 84.81 90 TRP A CA 1
ATOM 668 C C . TRP A 1 90 ? 11.463 -5.562 -11.010 1.00 84.81 90 TRP A C 1
ATOM 670 O O . TRP A 1 90 ? 10.540 -5.362 -10.222 1.00 84.81 90 TRP A O 1
ATOM 680 N N . GLU A 1 91 ? 11.308 -6.270 -12.131 1.00 89.62 91 GLU A N 1
ATOM 681 C CA . GLU A 1 91 ? 10.033 -6.853 -12.580 1.00 89.62 91 GLU A CA 1
ATOM 682 C C . GLU A 1 91 ? 9.415 -7.770 -11.509 1.00 89.62 91 GLU A C 1
ATOM 684 O O . GLU A 1 91 ? 8.237 -7.653 -11.170 1.00 89.62 91 GLU A O 1
ATOM 689 N N . TRP A 1 92 ? 10.229 -8.643 -10.901 1.00 90.06 92 TRP A N 1
ATOM 690 C CA . TRP A 1 92 ? 9.776 -9.567 -9.855 1.00 90.06 92 TRP A CA 1
ATOM 691 C C . TRP A 1 92 ? 9.431 -8.853 -8.548 1.00 90.06 92 TRP A C 1
ATOM 693 O O . TRP A 1 92 ? 8.481 -9.245 -7.871 1.00 90.06 92 TRP A O 1
ATOM 703 N N . GLY A 1 93 ? 10.159 -7.785 -8.209 1.00 89.31 93 GLY A N 1
ATOM 704 C CA . GLY A 1 93 ? 9.846 -6.954 -7.046 1.00 89.31 93 GLY A CA 1
ATOM 705 C C . GLY A 1 93 ? 8.461 -6.311 -7.163 1.00 89.31 93 GLY A C 1
ATOM 706 O O . GLY A 1 93 ? 7.661 -6.388 -6.227 1.00 89.31 93 GLY A O 1
ATOM 707 N N . PHE A 1 94 ? 8.141 -5.748 -8.332 1.00 89.44 94 PHE A N 1
ATOM 708 C CA . PHE A 1 94 ? 6.816 -5.184 -8.591 1.00 89.44 94 PHE A CA 1
ATOM 709 C C . PHE A 1 94 ? 5.723 -6.253 -8.652 1.00 89.44 94 PHE A C 1
ATOM 711 O O . PHE A 1 94 ? 4.658 -6.046 -8.074 1.00 89.44 94 PHE A O 1
ATOM 718 N N . ALA A 1 95 ? 5.987 -7.412 -9.260 1.00 91.88 95 ALA A N 1
ATOM 719 C CA . ALA A 1 95 ? 5.020 -8.508 -9.316 1.00 91.88 95 ALA A CA 1
ATOM 720 C C . ALA A 1 95 ? 4.604 -8.993 -7.915 1.00 91.88 95 ALA A C 1
ATOM 722 O O . ALA A 1 95 ? 3.414 -9.175 -7.650 1.00 91.88 95 ALA A O 1
ATOM 723 N N . ILE A 1 96 ? 5.564 -9.146 -6.995 1.00 91.88 96 ILE A N 1
ATOM 724 C CA . ILE A 1 96 ? 5.286 -9.530 -5.602 1.00 91.88 96 ILE A CA 1
ATOM 725 C C . ILE A 1 96 ? 4.475 -8.440 -4.892 1.00 91.88 96 ILE A C 1
ATOM 727 O O . ILE A 1 96 ? 3.507 -8.757 -4.199 1.00 91.88 96 ILE A O 1
ATOM 731 N N . ALA A 1 97 ? 4.820 -7.163 -5.086 1.00 91.06 97 ALA A N 1
ATOM 732 C CA . ALA A 1 97 ? 4.083 -6.048 -4.494 1.00 91.06 97 ALA A CA 1
ATOM 733 C C . ALA A 1 97 ? 2.624 -5.991 -4.988 1.00 91.06 97 ALA A C 1
ATOM 735 O O . ALA A 1 97 ? 1.702 -5.840 -4.183 1.00 91.06 97 ALA A O 1
ATOM 736 N N . THR A 1 98 ? 2.397 -6.172 -6.293 1.00 91.56 98 THR A N 1
ATOM 737 C CA . THR A 1 98 ? 1.050 -6.236 -6.875 1.00 91.56 98 THR A CA 1
ATOM 738 C C . THR A 1 98 ? 0.275 -7.446 -6.357 1.00 91.56 98 THR A C 1
ATOM 740 O O . THR A 1 98 ? -0.875 -7.295 -5.952 1.00 91.56 98 THR A O 1
ATOM 743 N N . ALA A 1 99 ? 0.894 -8.629 -6.297 1.00 94.25 99 ALA A N 1
ATOM 744 C CA . ALA A 1 99 ? 0.252 -9.834 -5.774 1.00 94.25 99 ALA A CA 1
ATOM 745 C C . ALA A 1 99 ? -0.148 -9.684 -4.296 1.00 94.25 99 ALA A C 1
ATOM 747 O O . ALA A 1 99 ? -1.262 -10.054 -3.919 1.00 94.25 99 ALA A O 1
ATOM 748 N N . ALA A 1 100 ? 0.717 -9.087 -3.471 1.00 92.19 100 ALA A N 1
ATOM 749 C CA . ALA A 1 100 ? 0.422 -8.801 -2.070 1.00 92.19 100 ALA A CA 1
ATOM 750 C C . ALA A 1 100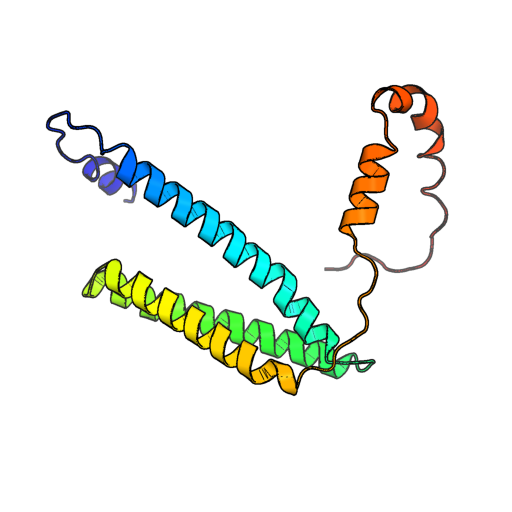 ? -0.758 -7.825 -1.918 1.00 92.19 100 ALA A C 1
ATOM 752 O O . ALA A 1 100 ? -1.640 -8.052 -1.088 1.00 92.19 100 ALA A O 1
ATOM 753 N N . LEU A 1 101 ? -0.820 -6.779 -2.751 1.00 92.19 101 LEU A N 1
ATOM 754 C CA . LEU A 1 101 ? -1.943 -5.838 -2.763 1.00 92.19 101 LEU A CA 1
ATOM 755 C C . LEU A 1 101 ? -3.250 -6.514 -3.204 1.00 92.19 101 LEU A C 1
ATOM 757 O O . LEU A 1 101 ? -4.284 -6.316 -2.567 1.00 92.19 101 LEU A O 1
ATOM 761 N N . CYS A 1 102 ? -3.213 -7.345 -4.249 1.00 93.94 102 CYS A N 1
ATOM 762 C CA . CYS A 1 102 ? -4.372 -8.125 -4.688 1.00 93.94 102 CYS A CA 1
ATOM 763 C C . CYS A 1 102 ? -4.872 -9.060 -3.581 1.00 93.94 102 CYS A C 1
ATOM 765 O O . CYS A 1 102 ? -6.072 -9.100 -3.316 1.00 93.94 102 CYS A O 1
ATOM 767 N N . LEU A 1 103 ? -3.969 -9.765 -2.896 1.00 93.81 103 LEU A N 1
ATOM 768 C CA . LEU A 1 103 ? -4.329 -10.632 -1.775 1.00 93.81 103 LEU A CA 1
ATOM 769 C C . LEU A 1 103 ? -4.958 -9.835 -0.623 1.00 93.81 103 LEU A C 1
ATOM 771 O O . LEU A 1 103 ? -5.984 -10.250 -0.087 1.00 93.81 103 LEU A O 1
ATOM 775 N N . ALA A 1 104 ? -4.399 -8.673 -0.277 1.00 90.38 104 ALA A N 1
ATOM 776 C CA . ALA A 1 104 ? -4.962 -7.796 0.747 1.00 90.38 104 ALA A CA 1
ATOM 777 C C . ALA A 1 104 ? -6.385 -7.329 0.391 1.00 90.38 104 ALA A C 1
ATOM 779 O O . ALA A 1 104 ? -7.270 -7.351 1.246 1.00 90.38 104 ALA A O 1
ATOM 780 N N . LEU A 1 105 ? -6.628 -6.968 -0.874 1.00 90.69 105 LEU A N 1
ATOM 781 C CA . LEU A 1 105 ? -7.960 -6.599 -1.361 1.00 90.69 105 LEU A CA 1
ATOM 782 C C . LEU A 1 105 ? -8.939 -7.773 -1.300 1.00 90.69 105 LEU A C 1
ATOM 784 O O . LEU A 1 105 ? -10.079 -7.577 -0.888 1.00 90.69 105 LEU A O 1
ATOM 788 N N . LEU A 1 106 ? -8.509 -8.985 -1.663 1.00 92.75 106 LEU A N 1
ATOM 789 C CA . LEU A 1 106 ? -9.347 -10.181 -1.572 1.00 92.75 106 LEU A CA 1
ATOM 790 C C . LEU A 1 106 ? -9.735 -10.478 -0.122 1.00 92.75 106 LEU A C 1
ATOM 792 O O . LEU A 1 106 ? -10.919 -10.647 0.164 1.00 92.75 106 LEU A O 1
ATOM 796 N N . LEU A 1 107 ? -8.771 -10.452 0.801 1.00 89.31 107 LEU A N 1
ATOM 797 C CA . LEU A 1 107 ? -9.029 -10.649 2.228 1.00 89.31 107 LEU A CA 1
ATOM 798 C C . LEU A 1 107 ? -9.980 -9.579 2.777 1.00 89.31 107 LEU A C 1
ATOM 800 O O . LEU A 1 107 ? -10.980 -9.921 3.407 1.00 89.31 107 LEU A O 1
ATOM 804 N N . PHE A 1 108 ? -9.734 -8.305 2.464 1.00 85.94 108 PHE A N 1
ATOM 805 C CA . PHE A 1 108 ? -10.614 -7.208 2.866 1.00 85.94 108 PHE A CA 1
ATOM 806 C C . PHE A 1 108 ? -12.026 -7.371 2.287 1.00 85.94 108 PHE A C 1
ATOM 808 O O . PHE A 1 108 ? -13.005 -7.273 3.023 1.00 85.94 108 PHE A O 1
ATOM 815 N N . SER A 1 109 ? -12.138 -7.712 0.997 1.00 85.69 109 SER A N 1
ATOM 816 C CA . SER A 1 109 ? -13.416 -7.956 0.318 1.00 85.69 109 SER A CA 1
ATOM 817 C C . SER A 1 109 ? -14.191 -9.129 0.930 1.00 85.69 109 SER A C 1
ATOM 819 O O . SER A 1 109 ? -15.404 -9.047 1.091 1.00 85.69 109 SER A O 1
ATOM 821 N N . SER A 1 110 ? -13.493 -10.189 1.348 1.00 84.69 110 SER A N 1
ATOM 822 C CA . SER A 1 110 ? -14.092 -11.347 2.017 1.00 84.69 110 SER A CA 1
ATOM 823 C C . SER A 1 110 ? -14.536 -11.055 3.455 1.00 84.69 110 SER A C 1
ATOM 825 O O . SER A 1 110 ? -15.403 -11.751 3.977 1.00 84.69 110 SER A O 1
ATOM 827 N N . GLY A 1 111 ? -13.983 -10.007 4.078 1.00 76.56 111 GLY A N 1
ATOM 828 C CA . GLY A 1 111 ? -14.349 -9.525 5.412 1.00 76.56 111 GLY A CA 1
ATOM 829 C C . GLY A 1 111 ? -15.583 -8.614 5.442 1.00 76.56 111 GLY A C 1
ATOM 830 O O . GLY A 1 111 ? -16.168 -8.437 6.509 1.00 76.56 111 GLY A O 1
ATOM 831 N N . LEU A 1 112 ? -16.041 -8.099 4.289 1.00 69.94 112 LEU A N 1
ATOM 832 C CA . LEU A 1 112 ? -17.270 -7.292 4.161 1.00 69.94 112 LEU A CA 1
ATOM 833 C C . LEU A 1 112 ? -18.507 -7.835 4.892 1.00 69.94 112 LEU A C 1
ATOM 835 O O . LEU A 1 112 ? -19.153 -7.034 5.571 1.00 69.94 112 LEU A O 1
ATOM 839 N N . PRO A 1 113 ? -18.862 -9.133 4.814 1.00 63.34 113 PRO A N 1
ATOM 840 C CA . PRO A 1 113 ? -20.027 -9.657 5.529 1.00 63.34 113 PRO A CA 1
ATOM 841 C C . PRO A 1 113 ? -19.887 -9.619 7.058 1.00 63.34 113 PRO A C 1
ATOM 843 O O . PRO A 1 113 ? -20.896 -9.690 7.754 1.00 63.34 113 PRO A O 1
ATOM 846 N N . PHE A 1 114 ? -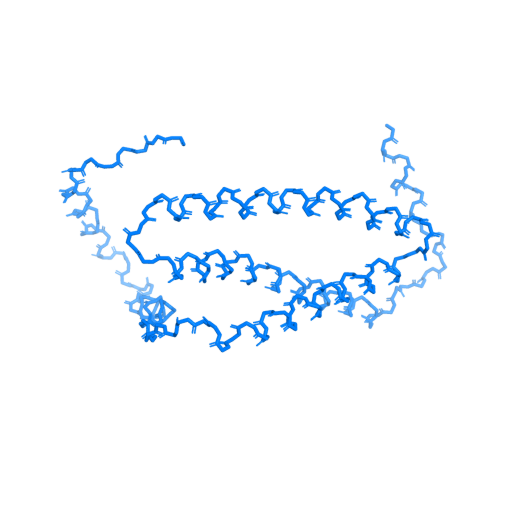18.667 -9.496 7.588 1.00 65.56 114 PHE A N 1
ATOM 847 C CA . PHE A 1 114 ? -18.398 -9.435 9.026 1.00 65.56 114 PHE A CA 1
ATOM 848 C C . PHE A 1 114 ? -18.312 -7.993 9.562 1.00 65.56 114 PHE A C 1
ATOM 850 O O . PHE A 1 114 ? -18.296 -7.795 10.778 1.00 65.56 114 PHE A O 1
ATOM 857 N N . TYR A 1 115 ? -18.284 -6.977 8.686 1.00 65.50 115 TYR A N 1
ATOM 858 C CA . TYR A 1 115 ? -18.192 -5.572 9.091 1.00 65.50 115 TYR A CA 1
ATOM 859 C C . TYR A 1 115 ? -19.551 -4.988 9.495 1.00 65.50 115 TYR A C 1
ATOM 861 O O . TYR A 1 115 ? -20.518 -4.960 8.721 1.00 65.50 115 TYR A O 1
ATOM 869 N N . ARG A 1 116 ? -19.612 -4.422 10.707 1.00 60.66 116 ARG A N 1
ATOM 870 C CA . ARG A 1 116 ? -20.790 -3.695 11.197 1.00 60.66 116 ARG A CA 1
ATOM 871 C C . ARG A 1 116 ? -20.908 -2.363 10.452 1.00 60.66 116 ARG A C 1
ATOM 873 O O . ARG A 1 116 ? -20.122 -1.444 10.661 1.00 60.66 116 ARG A O 1
ATOM 880 N N . HIS A 1 117 ? -21.904 -2.250 9.577 1.00 58.69 117 HIS A N 1
ATOM 881 C CA . HIS A 1 117 ? -22.158 -1.031 8.810 1.00 58.69 117 HIS A CA 1
ATOM 882 C C . HIS A 1 117 ? -22.746 0.066 9.712 1.00 58.69 117 HIS A C 1
ATOM 884 O O . HIS A 1 117 ? -23.913 -0.001 10.107 1.00 58.69 117 HIS A O 1
ATOM 890 N N . LYS A 1 118 ? -21.958 1.101 10.029 1.00 58.38 118 LYS A N 1
ATOM 891 C CA . LYS A 1 118 ? -22.486 2.345 10.612 1.00 58.38 118 LYS A CA 1
ATOM 892 C C . LYS A 1 118 ? -23.170 3.178 9.522 1.00 58.38 118 LYS A C 1
ATOM 894 O O . LYS A 1 118 ? -22.737 3.187 8.371 1.00 58.38 118 LYS A O 1
ATOM 899 N N . ARG A 1 119 ? -24.259 3.875 9.870 1.00 55.66 119 ARG A N 1
ATOM 900 C CA . ARG A 1 119 ? -24.940 4.785 8.931 1.00 55.66 119 ARG A CA 1
ATOM 901 C C . ARG A 1 119 ? -23.980 5.911 8.514 1.00 55.66 119 ARG A C 1
ATOM 903 O O . ARG A 1 119 ? -23.251 6.397 9.377 1.00 55.66 119 ARG A O 1
ATOM 910 N N . PRO A 1 120 ? -23.977 6.341 7.240 1.00 56.66 120 PRO A N 1
ATOM 911 C CA . PRO A 1 120 ? -23.047 7.361 6.768 1.00 56.66 120 PRO A CA 1
ATOM 912 C C . PRO A 1 120 ? -23.265 8.679 7.523 1.00 56.66 120 PRO A C 1
ATOM 914 O O . PRO A 1 120 ? -24.313 9.312 7.402 1.00 56.66 120 PRO A O 1
ATOM 917 N N . GLY A 1 121 ? -22.269 9.085 8.315 1.00 62.56 121 GLY A N 1
ATOM 918 C CA . GLY A 1 121 ? -22.157 10.451 8.821 1.00 62.56 121 GLY A CA 1
ATOM 919 C C . GLY A 1 121 ? -21.831 11.397 7.663 1.00 62.56 121 GLY A C 1
ATOM 920 O O . GLY A 1 121 ? -21.116 11.015 6.738 1.00 62.56 121 GLY A O 1
ATOM 921 N N . GLY A 1 122 ? -22.394 12.609 7.672 1.00 63.25 122 GLY A N 1
ATOM 922 C CA . GLY A 1 122 ? -22.263 13.573 6.570 1.00 63.25 122 GLY A CA 1
ATOM 923 C C . GLY A 1 122 ? -20.814 13.826 6.124 1.00 63.25 122 GLY A C 1
ATOM 924 O O . GLY A 1 122 ? -19.878 13.720 6.915 1.00 63.25 122 GLY A O 1
ATOM 925 N N . SER A 1 123 ? -20.617 14.163 4.843 1.00 67.69 123 SER A N 1
ATOM 926 C CA . SER A 1 123 ? -19.272 14.231 4.263 1.00 67.69 123 SER A CA 1
ATOM 927 C C . SER A 1 123 ? -18.504 15.483 4.731 1.00 67.69 123 SER A C 1
ATOM 929 O O . SER A 1 123 ? -18.963 16.607 4.527 1.00 67.69 123 SER A O 1
ATOM 931 N N . PRO A 1 124 ? -17.297 15.352 5.308 1.00 65.00 124 PRO A N 1
ATOM 932 C CA . PRO A 1 124 ? -16.486 16.508 5.704 1.00 65.00 124 PRO A CA 1
ATOM 933 C C . PRO A 1 124 ? -16.080 17.373 4.498 1.00 65.00 124 PRO A C 1
ATOM 935 O O . PRO A 1 124 ? -15.931 18.586 4.628 1.00 65.00 124 PRO A O 1
ATOM 938 N N . PHE A 1 125 ? -15.988 16.779 3.302 1.00 66.12 125 PHE A N 1
ATOM 939 C CA . PHE A 1 125 ? -15.717 17.500 2.058 1.00 66.12 125 PHE A CA 1
ATOM 940 C C . PHE A 1 125 ? -16.800 18.523 1.712 1.00 66.12 125 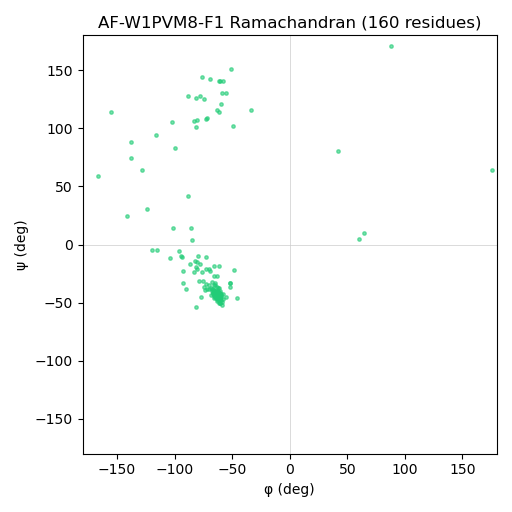PHE A C 1
ATOM 942 O O . PHE 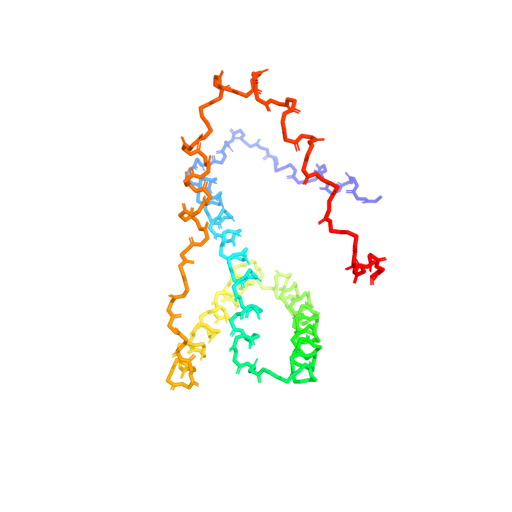A 1 125 ? -16.460 19.636 1.323 1.00 66.12 125 PHE A O 1
ATOM 949 N N . THR A 1 126 ? -18.087 18.210 1.907 1.00 70.31 126 THR A N 1
ATOM 950 C CA . THR A 1 126 ? -19.155 19.195 1.642 1.00 70.31 126 THR A CA 1
ATOM 951 C C . THR A 1 126 ? -19.068 20.397 2.579 1.00 70.31 126 THR A C 1
ATOM 953 O O . THR A 1 126 ? -19.303 21.519 2.138 1.00 70.31 126 THR A O 1
ATOM 956 N N . ARG A 1 127 ? -18.622 20.204 3.828 1.00 65.19 127 ARG A N 1
ATOM 957 C CA . ARG A 1 127 ? -18.354 21.308 4.764 1.00 65.19 127 ARG A CA 1
ATOM 958 C C . ARG A 1 127 ? -17.181 22.181 4.301 1.00 65.19 127 ARG A C 1
ATOM 960 O O . ARG A 1 127 ? -17.278 23.401 4.364 1.00 65.19 127 ARG A O 1
ATOM 967 N N . ILE A 1 128 ? -16.098 21.581 3.803 1.00 75.75 128 ILE A N 1
ATOM 968 C CA . ILE A 1 128 ? -14.934 22.325 3.286 1.00 75.75 128 ILE A CA 1
ATOM 969 C C . ILE A 1 128 ? -15.309 23.116 2.023 1.00 75.75 128 ILE A C 1
ATOM 971 O O . ILE A 1 128 ? -14.967 24.292 1.917 1.00 75.75 128 ILE A O 1
ATOM 975 N N . PHE A 1 129 ? -16.070 22.514 1.102 1.00 73.88 129 PHE A N 1
ATOM 976 C CA . PHE A 1 129 ? -16.572 23.206 -0.090 1.00 73.88 129 PHE A CA 1
ATOM 977 C C . PHE A 1 129 ? -17.516 24.362 0.260 1.00 73.88 129 PHE A C 1
ATOM 979 O O . PHE A 1 129 ? -17.408 25.427 -0.339 1.00 73.88 129 PHE A O 1
ATOM 986 N N . GLN A 1 130 ? -18.396 24.198 1.254 1.00 70.19 130 GLN A N 1
ATOM 987 C CA . GLN A 1 130 ? -19.261 25.284 1.725 1.00 70.19 130 GLN A CA 1
ATOM 988 C C . GLN A 1 130 ? -18.458 26.457 2.291 1.00 70.19 130 GLN A C 1
ATOM 990 O O . GLN A 1 130 ? -18.772 27.595 1.966 1.00 70.19 130 GLN A O 1
ATOM 995 N N . VAL A 1 131 ? -17.403 26.195 3.070 1.00 71.19 131 VAL A N 1
ATOM 996 C CA . VAL A 1 131 ? -16.540 27.255 3.618 1.00 71.19 131 VAL A CA 1
ATOM 997 C C . VAL A 1 131 ? -15.706 27.927 2.519 1.00 71.19 131 VAL A C 1
ATOM 999 O O . VAL A 1 131 ? -15.558 29.146 2.525 1.00 71.19 131 VAL A O 1
ATOM 1002 N N . GLY A 1 132 ? -15.208 27.166 1.539 1.00 75.81 132 GLY A N 1
ATOM 1003 C CA . GLY A 1 132 ? -14.479 27.718 0.391 1.00 75.81 132 GLY A CA 1
ATOM 1004 C C . GLY A 1 132 ? -15.350 28.600 -0.508 1.00 75.81 132 GLY A C 1
ATOM 1005 O O . GLY A 1 132 ? -14.908 29.657 -0.945 1.00 75.81 132 GLY A O 1
ATOM 1006 N N . LEU A 1 133 ? -16.606 28.204 -0.737 1.00 70.88 133 LEU A N 1
ATOM 1007 C CA . LEU A 1 133 ? -17.577 28.998 -1.495 1.00 70.88 133 LEU A CA 1
ATOM 1008 C C . LEU A 1 133 ? -18.119 30.191 -0.688 1.00 70.88 133 LEU A C 1
ATOM 1010 O O . LEU A 1 133 ? -18.423 31.228 -1.274 1.00 70.88 133 LEU A O 1
ATOM 1014 N N . SER A 1 134 ? -18.227 30.076 0.642 1.00 60.50 134 SER A N 1
ATOM 1015 C CA . SER A 1 134 ? -18.719 31.156 1.509 1.00 60.50 134 SER A CA 1
ATOM 1016 C C . SER A 1 134 ? -17.679 32.235 1.819 1.00 60.50 134 SER A C 1
ATOM 1018 O O . SER A 1 134 ? -18.045 33.254 2.400 1.00 60.50 134 SER A O 1
ATOM 1020 N N . PHE A 1 135 ? -16.403 32.032 1.471 1.00 57.97 135 PHE A N 1
ATOM 1021 C CA . PHE A 1 135 ? -15.347 33.045 1.556 1.00 57.97 135 PHE A CA 1
ATOM 1022 C C . PHE A 1 135 ? -15.096 33.674 0.173 1.00 57.97 135 PHE A C 1
ATOM 1024 O O . PHE A 1 135 ? -14.148 33.292 -0.519 1.00 57.97 135 PHE A O 1
ATOM 1031 N N . PRO A 1 136 ? -15.884 34.680 -0.257 1.00 57.31 136 PRO A N 1
ATOM 1032 C CA . PRO A 1 136 ? -15.437 35.548 -1.331 1.00 57.31 136 PRO A CA 1
ATOM 1033 C C . PRO A 1 136 ? -14.190 36.278 -0.822 1.00 57.31 136 PRO A C 1
ATOM 1035 O O . PRO A 1 136 ? -14.253 37.052 0.133 1.00 57.31 136 PRO A O 1
ATOM 1038 N N . PHE A 1 137 ? -13.043 36.026 -1.453 1.00 59.62 137 PHE A N 1
ATOM 1039 C CA . PHE A 1 137 ? -11.741 36.637 -1.148 1.00 59.62 137 PHE A CA 1
ATOM 1040 C C . PHE A 1 137 ? -11.803 38.180 -1.019 1.00 59.62 137 PHE A C 1
ATOM 1042 O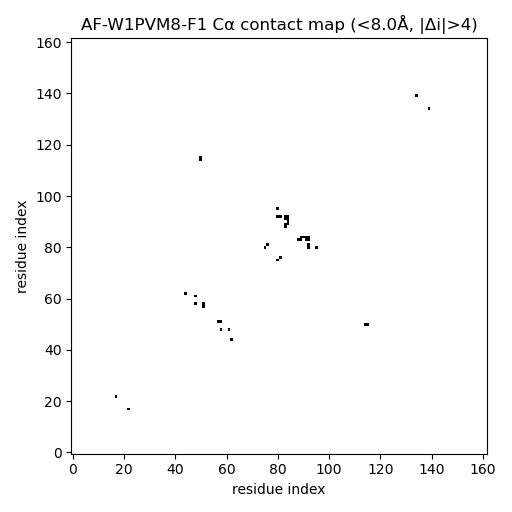 O . PHE A 1 137 ? -11.003 38.786 -0.314 1.00 59.62 137 PHE A O 1
ATOM 1049 N N . THR A 1 138 ? -12.820 38.815 -1.610 1.00 53.19 138 THR A N 1
ATOM 1050 C CA . THR A 1 138 ? -13.121 40.252 -1.522 1.00 53.19 138 THR A CA 1
ATOM 1051 C C . THR A 1 138 ? -13.627 40.731 -0.144 1.00 53.19 138 THR A C 1
ATOM 1053 O O . THR A 1 138 ? -13.497 41.914 0.156 1.00 53.19 138 THR A O 1
ATOM 1056 N N . ALA A 1 139 ? -14.161 39.867 0.730 1.00 53.25 139 ALA A N 1
ATOM 1057 C CA . ALA A 1 139 ? -14.725 40.269 2.033 1.00 53.25 139 ALA A CA 1
ATOM 1058 C C . ALA A 1 139 ? -13.759 40.121 3.234 1.00 53.25 139 ALA A C 1
ATOM 1060 O O . ALA A 1 139 ? -14.082 40.557 4.343 1.00 53.25 139 ALA A O 1
ATOM 1061 N N . SER A 1 140 ? -12.562 39.551 3.037 1.00 57.88 140 SER A N 1
ATOM 1062 C CA . SER A 1 140 ? -11.606 39.273 4.127 1.00 57.88 140 SER A CA 1
ATOM 1063 C C . SER A 1 140 ? -10.968 40.517 4.761 1.00 57.88 140 SER A C 1
ATOM 1065 O O . SER A 1 140 ? -10.551 40.448 5.915 1.00 57.88 140 SER A O 1
ATOM 1067 N N . LEU A 1 141 ? -10.916 41.669 4.080 1.00 56.09 141 LEU A N 1
ATOM 1068 C CA . LEU A 1 141 ? -10.253 42.861 4.635 1.00 56.09 141 LEU A CA 1
ATOM 1069 C C . LEU A 1 141 ? -11.125 43.659 5.626 1.00 56.09 141 LEU A C 1
ATOM 1071 O O . LEU A 1 141 ? -10.587 44.410 6.433 1.00 56.09 141 LEU A O 1
ATOM 1075 N N . LEU A 1 142 ? -12.455 43.485 5.614 1.00 57.56 142 LEU A N 1
ATOM 1076 C CA . LEU A 1 142 ? -13.374 44.267 6.462 1.00 57.56 142 LEU A CA 1
ATOM 1077 C C . LEU A 1 142 ? -13.918 43.509 7.688 1.00 57.56 142 LEU A C 1
ATOM 1079 O O . LEU A 1 142 ? -14.477 44.134 8.586 1.00 57.56 142 LEU A O 1
ATOM 1083 N N . LEU A 1 143 ? -13.725 42.187 7.779 1.00 56.09 143 LEU A N 1
ATOM 1084 C CA . LEU A 1 143 ? -14.191 41.359 8.910 1.00 56.09 143 LEU A CA 1
ATOM 1085 C C . LEU A 1 143 ? -13.066 40.715 9.739 1.00 56.09 143 LEU A C 1
ATOM 1087 O O . LEU A 1 143 ? -13.339 40.157 10.806 1.00 56.09 143 LEU A O 1
ATOM 1091 N N . PHE A 1 144 ? -11.802 40.872 9.327 1.00 53.72 144 PHE A N 1
ATOM 1092 C CA . PHE A 1 144 ? -10.629 40.422 10.086 1.00 53.72 144 PHE A CA 1
ATOM 1093 C C . PHE A 1 144 ? -10.578 40.895 11.560 1.00 53.72 144 PHE A C 1
ATOM 1095 O O . PHE A 1 144 ? -10.152 40.101 12.403 1.00 53.72 144 PHE A O 1
ATOM 1102 N N . PRO A 1 145 ? -11.073 42.093 11.95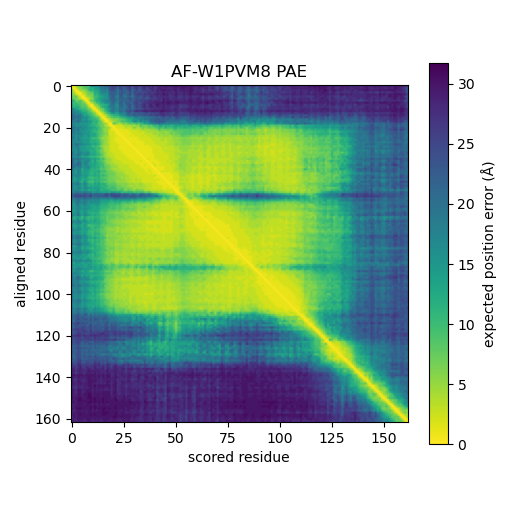5 1.00 49.81 145 PRO A N 1
ATOM 1103 C CA . PRO A 1 145 ? -11.083 42.464 13.372 1.00 49.81 145 PRO A CA 1
ATOM 1104 C C . PRO A 1 145 ? -12.120 41.713 14.234 1.00 49.81 145 PRO A C 1
ATOM 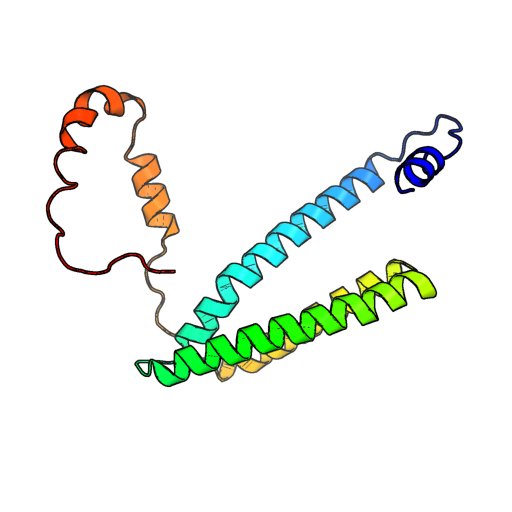1106 O O . PRO A 1 145 ? -12.030 41.794 15.457 1.00 49.81 145 PRO A O 1
ATOM 1109 N N . ARG A 1 146 ? -13.081 40.954 13.669 1.00 54.38 146 ARG A N 1
ATOM 1110 C CA . ARG A 1 146 ? -14.035 40.157 14.479 1.00 54.38 146 ARG A CA 1
ATOM 1111 C C . ARG A 1 146 ? -13.603 38.711 14.743 1.00 54.38 146 ARG A C 1
ATOM 1113 O O . ARG A 1 146 ? -14.043 38.144 15.739 1.00 54.38 146 ARG A O 1
ATOM 1120 N N . PHE A 1 147 ? -12.725 38.119 13.929 1.00 49.03 147 PHE A N 1
ATOM 1121 C CA . PHE A 1 147 ? -12.293 36.721 14.119 1.00 49.03 147 PHE A CA 1
ATOM 1122 C C . PHE A 1 147 ? -11.199 36.564 15.197 1.00 49.03 147 PHE A C 1
ATOM 1124 O O . PHE A 1 147 ? -11.068 35.510 15.813 1.00 49.03 147 PHE A O 1
ATOM 1131 N N . MET A 1 148 ? -10.471 37.641 15.514 1.00 49.25 148 MET A N 1
ATOM 1132 C CA . MET A 1 148 ? -9.522 37.713 16.640 1.00 49.25 148 MET A CA 1
ATOM 1133 C C . MET A 1 148 ? -10.178 38.096 17.983 1.00 49.25 148 MET A C 1
ATOM 1135 O O . MET A 1 148 ? -9.489 38.432 18.939 1.00 49.25 148 MET A O 1
ATOM 1139 N N . SER A 1 149 ? -11.509 38.039 18.083 1.00 50.22 149 SER A N 1
ATOM 1140 C CA . SER A 1 149 ? -12.253 38.235 19.339 1.00 50.22 149 SER A CA 1
ATOM 1141 C C . SER A 1 149 ? -13.167 37.041 19.650 1.00 50.22 149 SER A C 1
ATOM 1143 O O . SER A 1 149 ? -14.235 37.176 20.236 1.00 50.22 149 SER A O 1
ATOM 1145 N N . GLN A 1 150 ? -12.771 35.837 19.227 1.00 45.59 150 GLN A N 1
ATOM 1146 C CA . GLN A 1 150 ? -13.427 34.589 19.635 1.00 45.59 150 GLN A CA 1
ATOM 1147 C C . GLN A 1 150 ? -12.422 33.449 19.875 1.00 45.59 150 GLN A C 1
ATOM 1149 O O . GLN A 1 150 ? -12.763 32.277 19.821 1.00 45.59 150 GLN A O 1
ATOM 1154 N N . SER A 1 151 ? -11.167 33.780 20.186 1.00 44.81 151 SER A N 1
ATOM 1155 C CA . SER A 1 151 ? -10.141 32.827 20.640 1.00 44.81 151 SER A CA 1
ATOM 1156 C C . SER A 1 151 ? -9.922 32.865 22.161 1.00 44.81 151 SER A C 1
ATOM 1158 O O . SER A 1 151 ? -8.961 32.300 22.677 1.00 44.81 151 SER A O 1
ATOM 1160 N N . ARG A 1 152 ? -10.834 33.492 22.922 1.00 47.31 152 ARG A N 1
ATOM 1161 C CA . ARG A 1 152 ? -10.792 33.535 24.393 1.00 47.31 152 ARG A CA 1
ATOM 1162 C C . ARG A 1 152 ? -12.117 33.102 25.024 1.00 47.31 152 ARG A C 1
ATOM 1164 O O . ARG A 1 152 ? -12.738 33.906 25.701 1.00 47.31 152 ARG A O 1
ATOM 1171 N N . MET A 1 153 ? -12.529 31.842 24.848 1.00 44.75 153 MET A N 1
ATOM 1172 C CA . MET A 1 153 ? -13.346 31.133 25.853 1.00 44.75 153 MET A CA 1
ATOM 1173 C C . MET A 1 153 ? -13.439 29.610 25.611 1.00 44.75 153 MET A C 1
ATOM 1175 O O . MET A 1 153 ? -14.526 29.074 25.492 1.00 44.75 153 MET A O 1
ATOM 1179 N N . VAL A 1 154 ? -12.313 28.888 25.591 1.00 48.00 154 VAL A N 1
ATOM 1180 C CA . VAL A 1 154 ? -12.265 27.507 26.124 1.00 48.00 154 VAL A CA 1
ATOM 1181 C C . VAL A 1 154 ? -10.959 27.368 26.902 1.00 48.00 154 VAL A C 1
ATOM 1183 O O . VAL A 1 154 ? -9.960 26.816 26.454 1.00 48.00 154 VAL A O 1
ATOM 1186 N N . ARG A 1 155 ? -10.957 27.982 28.086 1.00 46.47 155 ARG A N 1
ATOM 1187 C CA . ARG A 1 155 ? -10.057 27.615 29.174 1.00 46.47 155 ARG A CA 1
ATOM 1188 C C . ARG A 1 155 ? -10.702 26.394 29.825 1.00 46.47 155 ARG A C 1
ATOM 1190 O O . ARG A 1 155 ? -11.738 26.534 30.462 1.00 46.47 155 ARG A O 1
ATOM 1197 N N . GLY A 1 156 ? -10.124 25.221 29.607 1.00 41.19 156 GLY A N 1
ATOM 1198 C CA . GLY A 1 156 ? -10.641 23.971 30.156 1.00 41.19 156 GLY A CA 1
ATOM 1199 C C . GLY A 1 156 ? -9.855 22.760 29.676 1.00 41.19 156 GLY A C 1
ATOM 1200 O O . GLY A 1 156 ? -10.393 21.944 28.949 1.00 41.19 156 GLY A O 1
ATOM 1201 N N . ASN A 1 157 ? -8.576 22.705 30.055 1.00 48.47 157 ASN A N 1
ATOM 1202 C CA . ASN A 1 157 ? -7.768 21.493 30.220 1.00 48.47 157 ASN A CA 1
ATOM 1203 C C . ASN A 1 157 ? -7.902 20.381 29.167 1.00 48.47 157 ASN A C 1
ATOM 1205 O O . ASN A 1 157 ? -8.464 19.350 29.490 1.00 48.47 157 ASN A O 1
ATOM 1209 N N . TYR A 1 158 ? -7.236 20.511 28.017 1.00 45.25 158 TYR A N 1
ATOM 1210 C CA . TYR A 1 158 ? -6.428 19.402 27.485 1.00 45.25 158 TYR A CA 1
ATOM 1211 C C . TYR A 1 158 ? -5.117 19.968 26.957 1.00 45.25 158 TYR A C 1
ATOM 1213 O O . TYR A 1 158 ? -4.969 20.436 25.831 1.00 45.25 158 TYR A O 1
ATOM 1221 N N . PHE A 1 159 ? -4.209 20.021 27.922 1.00 41.91 159 PHE A N 1
ATOM 1222 C CA . PHE A 1 159 ? -2.815 20.373 27.836 1.00 41.91 159 PHE A CA 1
ATOM 1223 C C . PHE A 1 159 ? -2.121 19.408 26.874 1.00 41.91 159 PHE A C 1
ATOM 1225 O O . PHE A 1 159 ? -2.120 18.196 27.063 1.00 41.91 159 PHE A O 1
ATOM 1232 N N . PHE A 1 160 ? -1.554 20.000 25.835 1.00 42.97 160 PHE A N 1
ATOM 1233 C CA . PHE A 1 160 ? -0.407 19.521 25.087 1.00 42.97 160 PHE A CA 1
ATOM 1234 C C . PHE A 1 160 ? 0.576 18.775 26.011 1.00 42.97 160 PHE A C 1
ATOM 1236 O O . PHE A 1 160 ? 1.150 19.394 26.904 1.00 42.97 160 PHE A O 1
ATOM 1243 N N . CYS A 1 161 ? 0.789 17.475 25.813 1.00 34.25 161 CYS A N 1
ATOM 1244 C CA . CYS A 1 161 ? 2.009 16.820 26.278 1.00 34.25 161 CYS A CA 1
ATOM 1245 C C . CYS A 1 161 ? 2.286 1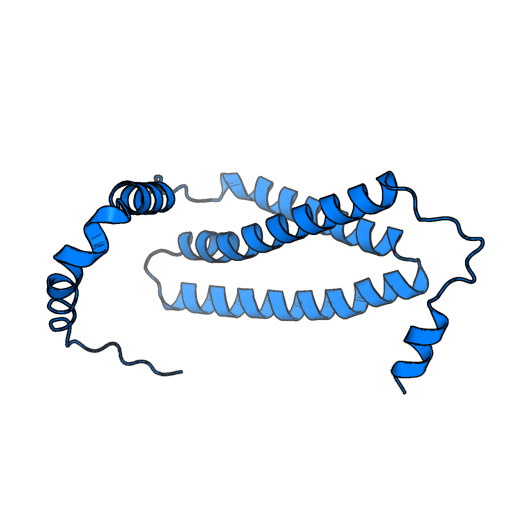5.568 25.436 1.00 34.25 161 CYS A C 1
ATOM 1247 O O . CYS A 1 161 ? 1.482 14.643 25.465 1.00 34.25 161 CYS A O 1
ATOM 1249 N N . CYS A 1 162 ? 3.401 15.652 24.700 1.00 38.44 162 CYS A N 1
ATOM 1250 C CA . CYS A 1 162 ? 4.207 14.637 24.006 1.00 38.44 162 CYS A CA 1
ATOM 1251 C C . CYS A 1 162 ? 3.524 13.420 23.369 1.00 38.44 162 CYS A C 1
ATOM 1253 O O . CYS A 1 162 ? 3.087 12.511 24.104 1.00 38.44 162 CYS A O 1
#

Sequence (162 aa):
MVQNDVNSLHPGNNGRKPSVGHTAMLYVGLYTMAVGAGGVKAALPAHGADQFEHNELQVSTYFNSFFFSLCAGGLVAVTVVVWVQENRGWEWGFAIATAALCLALLLFSSGLPFYRHKRPGGSPFTRIFQVGLSFPFTASLLLFPRFMSQSRMVRGNYFFCC

Mean predicted aligned error: 14.78 Å

InterPro domains:
  IPR000109 Proton-dependent oligopeptide transporter family [PF00854] (16-131)
  IPR036259 MFS transporter superfamily [G3DSA:1.20.1250.20] (1-147)
  IPR036259 MFS transporter superfamily [SSF103473] (21-127)